Protein AF-A0A351BMB5-F1 (afdb_monomer)

Nearest PDB structures (foldseek):
  9c57-assembly1_K  TM=1.676E-01  e=1.795E+00  Homo sapiens

Sequence (148 aa):
EKVARAQSMIRSFIRNGLLSSVRDSLVHAAVPGLEISSRQGSIAASRVYHYAPANAPGKEIRLVTGNLRNVNLNSGSADDPIDVWVSSENINMQMARVFDASISALIRYLGARRDDVGDIVEDTIADELRAKMRGRPRIGRASCGERV

pLDDT: mean 71.99, std 19.27, range [38.16, 95.75]

Foldseek 3Di:
DVVVVVVVVVVVVVVVVVVDPDDDDPVCVVDPPPDPDPPPDPFDDKDWDWDDDPPDPPDIDIDIGTDPVCCCVPVPDVPDGDPDDDDDADPQQAFDDLPDPDPSNVCQLVPAD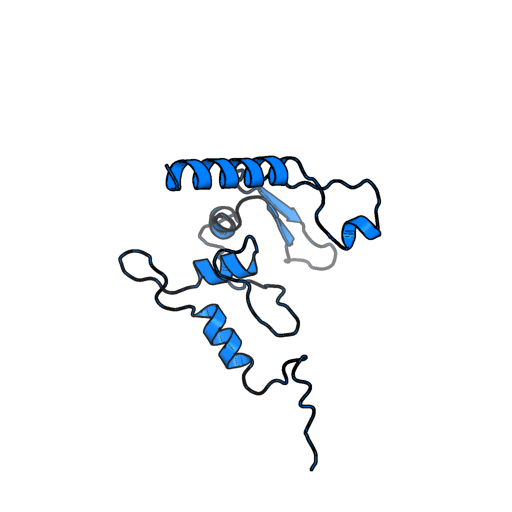ADPVRDGPGSVVRVVSVVVCPPPDRPPPPPPDPDD

Mean predicted aligned error: 15.31 Å

Radius of gyration: 21.91 Å; Cα contacts (8 Å, |Δi|>4): 109; chains: 1; bounding box: 55×46×64 Å

Secondary structure (DSSP, 8-state):
-HHHHHHHHHHHHHHHHHH------HHHHHSTT----------PPPEEEEE--TT-TT--EEEEES-GGGHHHHSS-TTS----------TT--PPPTTSSSHHHHHHHHSSEE-TT--EEE-HHHHHHHHHTTTSPPTT--------

Structure (mmCIF, N/CA/C/O backbone):
data_AF-A0A351BMB5-F1
#
_entry.id   AF-A0A351BMB5-F1
#
loop_
_atom_site.group_PDB
_atom_site.id
_atom_site.type_symbol
_atom_site.label_atom_id
_atom_site.label_alt_id
_atom_site.label_comp_id
_atom_site.label_asym_id
_atom_site.label_entity_id
_atom_site.label_seq_id
_atom_site.pdbx_PDB_ins_code
_atom_site.Cartn_x
_atom_site.Cartn_y
_atom_site.Cartn_z
_atom_site.occupancy
_atom_site.B_iso_or_equiv
_atom_site.auth_seq_id
_atom_site.auth_comp_id
_atom_site.auth_asym_id
_atom_site.auth_atom_id
_atom_site.pdbx_PDB_model_num
ATOM 1 N N . GLU A 1 1 ? 34.824 16.159 -22.377 1.00 55.16 1 GLU A N 1
ATOM 2 C CA . GLU A 1 1 ? 34.310 17.548 -22.276 1.00 55.16 1 GLU A CA 1
ATOM 3 C C . GLU A 1 1 ? 32.780 17.647 -22.161 1.00 55.16 1 GLU A C 1
ATOM 5 O O . GLU A 1 1 ? 32.288 18.130 -21.148 1.00 55.16 1 GLU A O 1
ATOM 10 N N . LYS A 1 2 ? 32.000 17.122 -23.122 1.00 44.69 2 LYS A N 1
ATOM 11 C CA . LYS A 1 2 ? 30.518 17.190 -23.106 1.00 44.69 2 LYS A CA 1
ATOM 12 C C . LYS A 1 2 ? 29.864 16.522 -21.882 1.00 44.69 2 LYS A C 1
ATOM 14 O O . LYS A 1 2 ? 28.929 17.074 -21.310 1.00 44.69 2 LYS A O 1
ATOM 19 N N . VAL A 1 3 ? 30.401 15.381 -21.444 1.00 52.56 3 VAL A N 1
ATOM 20 C CA . VAL A 1 3 ? 29.906 14.632 -20.271 1.00 52.56 3 VAL A CA 1
ATOM 21 C C . VAL A 1 3 ? 30.097 15.420 -18.969 1.00 52.56 3 VAL A 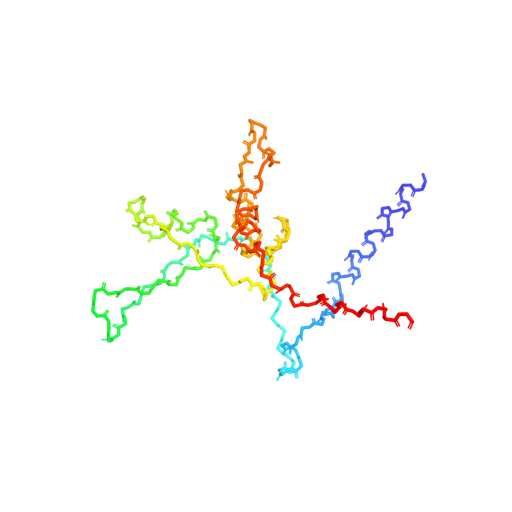C 1
ATOM 23 O O . VAL A 1 3 ? 29.169 15.526 -18.173 1.00 52.56 3 VAL A O 1
ATOM 26 N N . ALA A 1 4 ? 31.259 16.052 -18.786 1.00 57.62 4 ALA A N 1
ATOM 27 C CA . ALA A 1 4 ? 31.542 16.877 -17.610 1.00 57.62 4 ALA A CA 1
ATOM 28 C C . ALA A 1 4 ? 30.624 18.112 -17.545 1.00 57.62 4 ALA A C 1
ATOM 30 O O . ALA A 1 4 ? 30.138 18.486 -16.476 1.00 57.62 4 ALA A O 1
ATOM 31 N N . ARG A 1 5 ? 30.314 18.705 -18.706 1.00 49.44 5 ARG A N 1
ATOM 32 C CA . ARG A 1 5 ? 29.373 19.827 -18.815 1.00 49.44 5 ARG A CA 1
ATOM 33 C C . ARG A 1 5 ? 27.947 19.416 -18.440 1.00 49.44 5 ARG A C 1
ATOM 35 O O . ARG A 1 5 ? 27.296 20.124 -17.676 1.00 49.44 5 ARG A O 1
ATOM 42 N N . ALA A 1 6 ? 27.494 18.252 -18.909 1.00 41.41 6 ALA A N 1
ATOM 43 C CA . ALA A 1 6 ? 26.184 17.701 -18.562 1.00 41.41 6 ALA A CA 1
ATOM 44 C C . ALA A 1 6 ? 26.064 17.407 -17.058 1.00 41.41 6 ALA A C 1
ATOM 46 O O . ALA A 1 6 ? 25.088 17.807 -16.427 1.00 41.41 6 ALA A O 1
ATOM 47 N N . GLN A 1 7 ? 27.090 16.796 -16.458 1.00 46.28 7 GLN A N 1
ATOM 48 C CA . GLN A 1 7 ? 27.128 16.525 -15.017 1.00 46.28 7 GLN A CA 1
ATOM 49 C C . GLN A 1 7 ? 27.088 17.810 -14.178 1.00 46.28 7 GLN A C 1
ATOM 51 O O . GLN A 1 7 ? 26.406 17.853 -13.154 1.00 46.28 7 GLN A O 1
ATOM 56 N N . SER A 1 8 ? 27.775 18.868 -14.619 1.00 57.03 8 SER A N 1
ATOM 57 C CA . SER A 1 8 ? 27.753 20.174 -13.951 1.00 57.03 8 SER A CA 1
ATOM 58 C C . SER A 1 8 ? 26.367 20.829 -14.002 1.00 57.03 8 SER A C 1
ATOM 60 O O . SER A 1 8 ? 25.854 21.272 -12.973 1.00 57.03 8 SER A O 1
ATOM 62 N N . MET A 1 9 ? 25.705 20.809 -15.166 1.00 48.69 9 MET A N 1
ATOM 63 C CA . MET A 1 9 ? 24.339 21.331 -15.300 1.00 48.69 9 MET A CA 1
ATOM 64 C C . MET A 1 9 ? 23.351 20.561 -14.424 1.00 48.69 9 MET A C 1
ATOM 66 O O . MET A 1 9 ? 22.583 21.176 -13.692 1.00 48.69 9 MET A O 1
ATOM 70 N N . ILE A 1 10 ? 23.405 19.226 -14.438 1.00 53.25 10 ILE A N 1
ATOM 71 C CA . ILE A 1 10 ? 22.513 18.383 -13.629 1.00 53.25 10 ILE A CA 1
ATOM 72 C C . ILE A 1 10 ? 22.708 18.670 -12.135 1.00 53.25 10 ILE A C 1
ATOM 74 O O . ILE A 1 10 ? 21.728 18.852 -11.416 1.00 53.25 10 ILE A O 1
ATOM 78 N N . ARG A 1 11 ? 23.956 18.797 -11.659 1.00 58.34 11 ARG A N 1
ATOM 79 C CA . ARG A 1 11 ? 24.234 19.178 -10.261 1.00 58.34 11 ARG A CA 1
ATOM 80 C C . ARG A 1 11 ? 23.681 20.555 -9.906 1.00 58.34 11 ARG A C 1
ATOM 82 O O . ARG A 1 11 ? 23.174 20.721 -8.801 1.00 58.34 11 ARG A O 1
ATOM 89 N N . SER A 1 12 ? 23.774 21.520 -10.820 1.00 53.88 12 SER A N 1
ATOM 90 C CA . SER A 1 12 ? 23.212 22.862 -10.637 1.00 53.88 12 SER A CA 1
ATOM 91 C C . SER A 1 12 ? 21.688 22.816 -10.519 1.00 53.88 12 SER A C 1
ATOM 93 O O . SER A 1 12 ? 21.132 23.360 -9.570 1.00 53.88 12 SER A O 1
ATOM 95 N N . PHE A 1 13 ? 21.009 22.077 -11.400 1.00 51.22 13 PHE A N 1
ATOM 96 C CA . PHE A 1 13 ? 19.554 21.918 -11.343 1.00 51.22 13 PHE A CA 1
ATOM 97 C C . PHE A 1 13 ? 19.086 21.193 -10.081 1.00 51.22 13 PHE A C 1
ATOM 99 O O . PHE A 1 13 ? 18.121 21.630 -9.463 1.00 51.22 13 PHE A O 1
ATOM 106 N N . ILE A 1 14 ? 19.793 20.143 -9.650 1.00 57.78 14 ILE A N 1
ATOM 107 C CA . ILE A 1 14 ? 19.492 19.445 -8.392 1.00 57.78 14 ILE A CA 1
ATOM 108 C C . ILE A 1 14 ? 19.692 20.390 -7.205 1.00 57.78 14 ILE A C 1
ATOM 110 O O . ILE A 1 14 ? 18.819 20.488 -6.352 1.00 57.78 14 ILE A O 1
ATOM 114 N N . ARG A 1 15 ? 20.807 21.130 -7.160 1.00 67.62 15 ARG A N 1
ATOM 115 C CA . ARG A 1 15 ? 21.079 22.094 -6.087 1.00 67.62 15 ARG A CA 1
ATOM 116 C C . ARG A 1 15 ? 20.016 23.194 -6.040 1.00 67.62 15 ARG A C 1
ATOM 118 O O . ARG A 1 15 ? 19.500 23.476 -4.970 1.00 67.62 15 ARG A O 1
ATOM 125 N N . ASN A 1 16 ? 19.655 23.772 -7.181 1.00 61.25 16 ASN A N 1
ATOM 126 C CA . ASN A 1 16 ? 18.657 24.840 -7.257 1.00 61.25 16 ASN A CA 1
ATOM 127 C C . ASN A 1 16 ? 17.247 24.324 -6.939 1.00 61.25 16 ASN A C 1
ATOM 129 O O . ASN A 1 16 ? 16.482 25.015 -6.278 1.00 61.25 16 ASN A O 1
ATOM 133 N N . GLY A 1 17 ? 16.923 23.093 -7.341 1.00 54.56 17 GLY A N 1
ATOM 134 C CA . GLY A 1 17 ? 15.674 22.424 -6.977 1.00 54.56 17 GLY A CA 1
ATOM 135 C C . GLY A 1 17 ? 15.591 22.056 -5.493 1.00 54.56 17 GLY A C 1
ATOM 136 O O . GLY A 1 17 ? 14.506 22.080 -4.930 1.00 54.56 17 GLY A O 1
ATOM 137 N N . LEU A 1 18 ? 16.724 21.766 -4.842 1.00 59.06 18 LEU A N 1
ATOM 138 C CA . LEU A 1 18 ? 16.810 21.568 -3.388 1.00 59.06 18 LEU A CA 1
ATOM 139 C C . LEU A 1 18 ? 16.721 22.885 -2.599 1.00 59.06 18 LEU A C 1
ATOM 141 O O . LEU A 1 18 ? 16.345 22.862 -1.432 1.00 59.06 18 LEU A O 1
ATOM 145 N N . LEU A 1 19 ? 17.082 24.012 -3.220 1.00 60.72 19 LEU A N 1
ATOM 146 C CA . LEU A 1 19 ? 17.018 25.355 -2.628 1.00 60.72 19 LEU A CA 1
ATOM 147 C C . LEU A 1 19 ? 15.681 26.072 -2.892 1.00 60.72 19 LEU A C 1
ATOM 149 O O . LEU A 1 19 ? 15.381 27.060 -2.231 1.00 60.72 19 LEU A O 1
ATOM 153 N N . SER A 1 20 ? 14.885 25.587 -3.847 1.00 54.66 20 SER A N 1
ATOM 154 C CA . SER A 1 20 ? 13.570 26.120 -4.208 1.00 54.66 20 SER A CA 1
ATOM 155 C C . SER A 1 20 ? 12.467 25.364 -3.461 1.00 54.66 20 SER A C 1
ATOM 157 O O . SER A 1 20 ? 12.256 24.174 -3.693 1.00 54.66 20 SER A O 1
ATOM 159 N N . SER A 1 21 ? 11.746 26.047 -2.568 1.00 54.56 21 SER A N 1
ATOM 160 C CA . SER A 1 21 ? 10.646 25.485 -1.768 1.00 54.56 21 SER A CA 1
ATOM 161 C C . SER A 1 21 ? 9.289 25.463 -2.484 1.00 54.56 21 SER A C 1
ATOM 163 O O . SER A 1 21 ? 8.290 25.052 -1.894 1.00 54.56 21 SER A O 1
ATOM 165 N N . VAL A 1 22 ? 9.210 25.881 -3.750 1.00 49.09 22 VAL A N 1
ATOM 166 C CA . VAL A 1 22 ? 7.919 26.025 -4.435 1.00 49.09 22 VAL A CA 1
ATOM 167 C C . VAL A 1 22 ? 7.465 24.683 -5.014 1.00 49.09 22 VAL A C 1
ATOM 169 O O . VAL A 1 22 ? 7.998 24.198 -6.013 1.00 49.09 22 VAL A O 1
ATOM 172 N N . ARG A 1 23 ? 6.450 24.086 -4.381 1.00 51.06 23 ARG A N 1
ATOM 173 C CA . ARG A 1 23 ? 5.624 23.005 -4.934 1.00 51.06 23 ARG A CA 1
ATOM 174 C C . ARG A 1 23 ? 4.154 23.399 -4.828 1.00 51.06 23 ARG A C 1
ATOM 176 O O . ARG A 1 23 ? 3.691 23.756 -3.748 1.00 51.06 23 ARG A O 1
ATOM 183 N N . ASP A 1 24 ? 3.424 23.270 -5.931 1.00 38.16 24 ASP A N 1
ATOM 184 C CA . ASP A 1 24 ? 1.976 23.468 -5.955 1.00 38.16 24 ASP A CA 1
ATOM 185 C C . ASP A 1 24 ? 1.274 22.314 -5.228 1.00 38.16 24 ASP A C 1
ATOM 187 O O . ASP A 1 24 ? 1.135 21.204 -5.744 1.00 38.16 24 ASP A O 1
ATOM 191 N N . SER A 1 25 ? 0.836 22.587 -4.000 1.00 43.59 25 SER A N 1
ATOM 192 C CA . SER A 1 25 ? -0.086 21.748 -3.239 1.00 43.59 25 SER A CA 1
ATOM 193 C C . SER A 1 25 ? -1.312 22.579 -2.881 1.00 43.59 25 SER A C 1
ATOM 195 O O . SER A 1 25 ? -1.184 23.661 -2.311 1.00 43.59 25 SER A O 1
ATOM 197 N N . LEU A 1 26 ? -2.509 22.048 -3.154 1.00 42.44 26 LEU A N 1
ATOM 198 C CA . LEU A 1 26 ? -3.794 22.665 -2.783 1.00 42.44 26 LEU A CA 1
ATOM 199 C C . LEU A 1 26 ? -3.913 22.937 -1.270 1.00 42.44 26 LEU A C 1
ATOM 201 O O . LEU A 1 26 ? -4.693 23.788 -0.856 1.00 42.44 26 LEU A O 1
ATOM 205 N N . VAL A 1 27 ? -3.110 22.259 -0.442 1.00 39.81 27 VAL A N 1
ATOM 206 C CA . VAL A 1 27 ? -3.038 22.472 1.012 1.00 39.81 27 VAL A CA 1
ATOM 207 C C . VAL A 1 27 ? -2.412 23.831 1.362 1.00 39.81 27 VAL A C 1
ATOM 209 O O . VAL A 1 27 ? -2.856 24.476 2.310 1.00 39.81 27 VAL A O 1
ATOM 212 N N . HIS A 1 28 ? -1.448 24.322 0.574 1.00 45.72 28 HIS A N 1
ATOM 213 C CA . HIS A 1 28 ? -0.826 25.635 0.806 1.00 45.72 28 HIS A CA 1
ATOM 214 C C . HIS A 1 28 ? -1.762 26.807 0.482 1.00 45.72 28 HIS A C 1
ATOM 216 O O . HIS A 1 28 ? -1.581 27.892 1.027 1.00 45.72 28 HIS A O 1
ATOM 222 N N . ALA A 1 29 ? -2.790 26.590 -0.349 1.00 46.38 29 ALA A N 1
ATOM 223 C CA . ALA A 1 29 ? -3.816 27.596 -0.617 1.00 46.38 29 ALA A CA 1
ATOM 224 C C . ALA A 1 29 ? -4.758 27.813 0.582 1.00 46.38 29 ALA A C 1
ATOM 226 O O . ALA A 1 29 ? -5.285 28.908 0.756 1.00 46.38 29 ALA A O 1
ATOM 227 N N . ALA A 1 30 ? -4.966 26.784 1.413 1.00 45.09 30 ALA A N 1
ATOM 228 C CA . ALA A 1 30 ? -5.893 26.833 2.543 1.00 45.09 30 ALA A CA 1
ATOM 229 C C . ALA A 1 30 ? -5.238 27.288 3.861 1.00 45.09 30 ALA A C 1
ATOM 231 O O . ALA A 1 30 ? -5.930 27.830 4.720 1.00 45.09 30 ALA A O 1
ATOM 232 N N . VAL A 1 31 ? -3.924 27.081 4.036 1.00 46.94 31 VAL A N 1
ATOM 233 C CA . VAL A 1 31 ? -3.191 27.483 5.252 1.00 46.94 31 VAL A CA 1
ATOM 234 C C . VAL A 1 31 ? -1.842 28.116 4.879 1.00 46.94 31 VAL A C 1
ATOM 236 O O . VAL A 1 31 ? -0.827 27.415 4.783 1.00 46.94 31 VAL A O 1
ATOM 239 N N . PRO A 1 32 ? -1.803 29.444 4.668 1.00 45.91 32 PRO A N 1
ATOM 240 C CA . PRO A 1 32 ? -0.565 30.166 4.399 1.00 45.91 32 PRO A CA 1
ATOM 241 C C . PRO A 1 32 ? 0.426 30.008 5.564 1.00 45.91 32 PRO A C 1
ATOM 243 O O . PRO A 1 32 ? 0.067 30.217 6.720 1.00 45.91 32 PRO A O 1
ATOM 246 N N . GLY A 1 33 ? 1.676 29.642 5.267 1.00 45.62 33 GLY A N 1
ATOM 247 C CA . GLY A 1 33 ? 2.754 29.521 6.262 1.00 45.62 33 GLY A CA 1
ATOM 248 C C . GLY A 1 33 ? 2.924 28.141 6.908 1.00 45.62 33 GLY A C 1
ATOM 249 O O . GLY A 1 33 ? 3.867 27.943 7.672 1.00 45.62 33 GLY A O 1
ATOM 250 N N . LEU A 1 34 ? 2.069 27.162 6.590 1.00 48.75 34 LEU A N 1
ATOM 251 C CA . LEU A 1 34 ? 2.254 25.780 7.035 1.00 48.75 34 LEU A CA 1
ATOM 252 C C . LEU A 1 34 ? 3.247 25.049 6.112 1.00 48.75 34 LEU A C 1
ATOM 254 O O . LEU A 1 34 ? 2.864 24.436 5.114 1.00 48.75 34 LEU A O 1
ATOM 258 N N . GLU A 1 35 ? 4.537 25.114 6.442 1.00 44.97 35 GLU A N 1
ATOM 259 C CA . GLU A 1 35 ? 5.585 24.339 5.769 1.00 44.97 35 GLU A CA 1
ATOM 260 C C . GLU A 1 35 ? 5.710 22.933 6.380 1.00 44.97 35 GLU A C 1
ATOM 262 O O . GLU A 1 35 ? 6.504 22.691 7.289 1.00 44.97 35 GLU A O 1
ATOM 267 N N . ILE A 1 36 ? 4.943 21.964 5.871 1.00 49.41 36 ILE A N 1
ATOM 268 C CA . ILE A 1 36 ? 5.170 20.545 6.190 1.00 49.41 36 ILE A CA 1
ATOM 269 C C . ILE A 1 36 ? 6.148 19.984 5.157 1.00 49.41 36 ILE A C 1
ATOM 271 O O . ILE A 1 36 ? 5.758 19.379 4.160 1.00 49.41 36 ILE A O 1
ATOM 275 N N . SER A 1 37 ? 7.446 20.182 5.386 1.00 49.53 37 SER A N 1
ATOM 276 C CA . SER A 1 37 ? 8.461 19.399 4.684 1.00 49.53 37 SER A CA 1
ATOM 277 C C . SER A 1 37 ? 8.667 18.086 5.439 1.00 49.53 37 SER A C 1
ATOM 279 O O . SER A 1 37 ? 9.241 18.046 6.527 1.00 49.53 37 SER A O 1
ATOM 281 N N . SER A 1 38 ? 8.197 16.968 4.883 1.00 48.31 38 SER A N 1
ATOM 282 C CA . SER A 1 38 ? 8.647 15.670 5.379 1.00 48.31 38 SER A CA 1
ATOM 283 C C . SER A 1 38 ? 10.096 15.492 4.929 1.00 48.31 38 SER A C 1
ATOM 285 O O . SER A 1 38 ? 10.356 15.021 3.819 1.00 48.31 38 SER A O 1
ATOM 287 N N . ARG A 1 39 ? 11.067 15.873 5.767 1.00 46.94 39 ARG A N 1
ATOM 288 C CA . ARG A 1 39 ? 12.410 15.293 5.655 1.00 46.94 39 ARG A CA 1
ATOM 289 C C . ARG A 1 39 ? 12.220 13.778 5.711 1.00 46.94 39 ARG A C 1
ATOM 291 O O . ARG A 1 39 ? 11.812 13.258 6.746 1.00 46.94 39 ARG A O 1
ATOM 298 N N . GLN A 1 40 ? 12.497 13.068 4.619 1.00 50.00 40 GLN A N 1
ATOM 299 C CA . GLN A 1 40 ? 12.702 11.622 4.673 1.00 50.00 40 GLN A CA 1
ATOM 300 C C . GLN A 1 40 ? 14.008 11.374 5.441 1.00 50.00 40 GLN A C 1
ATOM 302 O O . GLN A 1 40 ? 15.074 11.208 4.859 1.00 50.00 40 GLN A O 1
ATOM 307 N N . GLY A 1 41 ? 13.934 11.454 6.773 1.00 49.16 41 GLY A N 1
ATOM 308 C CA . GLY A 1 41 ? 14.962 10.923 7.661 1.00 49.16 41 GLY A CA 1
ATOM 309 C C . GLY A 1 41 ? 15.045 9.402 7.525 1.00 49.16 41 GLY A C 1
ATOM 310 O O . GLY A 1 41 ? 14.198 8.782 6.873 1.00 49.16 41 GLY A O 1
ATOM 311 N N . SER A 1 42 ? 16.057 8.785 8.141 1.00 52.81 42 SER A N 1
ATOM 312 C CA . SER A 1 42 ? 16.089 7.325 8.253 1.00 52.81 42 SER A CA 1
ATOM 313 C C . SER A 1 42 ? 14.774 6.851 8.872 1.00 52.81 42 SER A C 1
ATOM 315 O O . SER A 1 42 ? 14.282 7.427 9.846 1.00 52.81 42 SER A O 1
ATOM 317 N N . ILE A 1 43 ? 14.150 5.849 8.256 1.00 57.53 43 ILE A N 1
ATOM 318 C CA . ILE A 1 43 ? 12.858 5.374 8.734 1.00 57.53 43 ILE A CA 1
ATOM 319 C C . ILE A 1 43 ? 13.102 4.696 10.085 1.00 57.53 43 ILE A C 1
ATOM 321 O O . ILE A 1 43 ? 13.745 3.649 10.143 1.00 57.53 43 ILE A O 1
ATOM 325 N N . ALA A 1 44 ? 12.635 5.326 11.164 1.00 58.59 44 ALA A N 1
ATOM 326 C CA . ALA A 1 44 ? 12.731 4.786 12.513 1.00 58.59 44 ALA A CA 1
ATOM 327 C C . ALA A 1 44 ? 12.029 3.418 12.616 1.00 58.59 44 ALA A C 1
ATOM 329 O O . ALA A 1 44 ? 11.145 3.097 11.813 1.00 58.59 44 ALA A O 1
ATOM 330 N N . ALA A 1 45 ? 12.414 2.625 13.623 1.00 65.69 45 ALA A N 1
ATOM 331 C CA . ALA A 1 45 ? 11.699 1.405 13.992 1.00 65.69 45 ALA A CA 1
ATOM 332 C C . ALA A 1 45 ? 10.197 1.697 14.145 1.00 65.69 45 ALA A C 1
ATOM 334 O O . ALA A 1 45 ? 9.821 2.758 14.657 1.00 65.69 45 ALA A O 1
ATOM 335 N N . SER A 1 46 ? 9.345 0.785 13.667 1.00 75.38 46 SER A N 1
ATOM 336 C CA . SER A 1 46 ? 7.903 1.019 13.703 1.00 75.38 46 SER A CA 1
ATOM 337 C C . SER A 1 46 ? 7.414 1.108 15.146 1.00 75.38 46 SER A C 1
ATOM 339 O O . SER A 1 46 ? 7.860 0.344 16.000 1.00 75.38 46 SER A O 1
ATOM 341 N N . ARG A 1 47 ? 6.488 2.028 15.422 1.00 78.12 47 ARG A N 1
ATOM 342 C CA . ARG A 1 47 ? 5.830 2.143 16.731 1.00 78.12 47 ARG A CA 1
ATOM 343 C C . ARG A 1 47 ? 4.351 1.860 16.565 1.00 78.12 47 ARG A C 1
ATOM 345 O O . ARG A 1 47 ? 3.740 2.366 15.625 1.00 78.12 47 ARG A O 1
ATOM 352 N N . VAL A 1 48 ? 3.789 1.091 17.489 1.00 82.56 48 VAL A N 1
ATOM 353 C CA . VAL A 1 48 ? 2.370 0.736 17.491 1.00 82.56 48 VAL A CA 1
ATOM 354 C C . VAL A 1 48 ? 1.696 1.402 18.682 1.00 82.56 48 VAL A C 1
ATOM 356 O O . VAL A 1 48 ? 2.176 1.312 19.811 1.00 82.56 48 VAL A O 1
ATOM 359 N N . TYR A 1 49 ? 0.593 2.091 18.416 1.00 85.56 49 TYR A N 1
ATOM 360 C CA . TYR A 1 49 ? -0.292 2.656 19.428 1.00 85.56 49 TYR A CA 1
ATOM 361 C C . TYR A 1 49 ? -1.631 1.932 19.359 1.00 85.56 49 TYR A C 1
ATOM 363 O O . TYR A 1 49 ? -2.181 1.767 18.271 1.00 85.56 49 TYR A O 1
ATOM 371 N N . HIS A 1 50 ? -2.144 1.522 20.514 1.00 88.94 50 HIS A N 1
ATOM 372 C CA . HIS A 1 50 ? -3.351 0.713 20.638 1.00 88.94 50 HIS A CA 1
ATOM 373 C C . HIS A 1 50 ? -4.495 1.551 21.203 1.00 88.94 50 HIS A C 1
ATOM 375 O O . HIS A 1 50 ? -4.314 2.279 22.181 1.00 88.94 50 HIS A O 1
ATOM 381 N N . TYR A 1 51 ? -5.673 1.429 20.598 1.00 91.62 51 TYR A N 1
ATOM 382 C CA . TYR A 1 51 ? -6.877 2.138 21.011 1.00 91.62 51 TYR A CA 1
ATOM 383 C C . TYR A 1 51 ? -8.075 1.188 21.012 1.00 91.62 51 TYR A C 1
ATOM 385 O O . TYR A 1 51 ? -8.355 0.528 20.012 1.00 91.62 51 TYR A O 1
ATOM 393 N N . ALA A 1 52 ? -8.817 1.165 22.118 1.00 94.12 52 ALA A N 1
ATOM 394 C CA . ALA A 1 52 ? -10.085 0.453 22.231 1.00 94.12 52 ALA A CA 1
ATOM 395 C C . ALA A 1 52 ? -11.247 1.437 21.985 1.00 94.12 52 ALA A C 1
ATOM 397 O O . ALA A 1 52 ? -11.408 2.387 22.757 1.00 94.12 52 ALA A O 1
ATOM 398 N N . PRO A 1 53 ? -12.056 1.269 20.924 1.00 93.56 53 PRO A N 1
ATOM 399 C CA . PRO A 1 53 ? -13.189 2.151 20.672 1.00 93.56 53 PRO A CA 1
ATOM 400 C C . PRO A 1 53 ? -14.293 1.943 21.717 1.00 93.56 53 PRO A C 1
ATOM 402 O O . PRO A 1 53 ? -14.718 0.815 21.959 1.00 93.56 53 PRO A O 1
ATOM 405 N N . ALA A 1 54 ? -14.819 3.033 22.283 1.00 91.50 54 ALA A N 1
ATOM 406 C CA . ALA A 1 54 ? -15.811 2.980 23.365 1.00 91.50 54 ALA A CA 1
ATOM 407 C C . ALA A 1 54 ? -17.091 2.195 23.007 1.00 91.50 54 ALA A C 1
ATOM 409 O O . ALA A 1 54 ? -17.641 1.492 23.846 1.00 91.50 54 ALA A O 1
ATOM 410 N N . ASN A 1 55 ? -17.535 2.278 21.749 1.00 93.56 55 ASN A N 1
ATOM 411 C CA . ASN A 1 55 ? -18.785 1.669 21.277 1.00 93.56 55 ASN A CA 1
ATOM 412 C C . ASN A 1 55 ? -18.564 0.401 20.429 1.00 93.56 55 ASN A C 1
ATOM 414 O O . ASN A 1 55 ? -19.444 0.021 19.660 1.00 93.56 55 ASN A O 1
ATOM 418 N N . ALA A 1 56 ? -17.391 -0.236 20.515 1.00 93.31 56 ALA A N 1
ATOM 419 C CA . ALA A 1 56 ? -17.089 -1.460 19.769 1.00 93.31 56 ALA A CA 1
ATOM 420 C C . ALA A 1 56 ? -16.258 -2.441 20.623 1.00 93.31 56 ALA A C 1
ATOM 422 O O . ALA A 1 56 ? -15.057 -2.601 20.390 1.00 93.31 56 ALA A O 1
ATOM 423 N N . PRO A 1 57 ? -16.874 -3.098 21.625 1.00 90.81 57 PRO A N 1
ATOM 424 C CA . PRO A 1 57 ? -16.173 -4.053 22.477 1.00 90.81 57 PRO A CA 1
ATOM 425 C C . PRO A 1 57 ? -15.604 -5.212 21.648 1.00 90.81 57 PRO A C 1
ATOM 427 O O . PRO A 1 57 ? -16.241 -5.709 20.718 1.00 90.81 57 PRO A O 1
ATOM 430 N N . GLY A 1 58 ? -14.379 -5.627 21.972 1.00 90.50 58 GLY A N 1
ATOM 431 C CA . GLY A 1 58 ? -13.656 -6.662 21.227 1.00 90.50 58 GLY A CA 1
ATOM 432 C C . GLY A 1 58 ? -13.070 -6.196 19.887 1.00 90.50 58 GLY A C 1
ATOM 433 O O . GLY A 1 58 ? -12.557 -7.023 19.137 1.00 90.50 58 GLY A O 1
ATOM 434 N N . LYS A 1 59 ? -13.140 -4.897 19.564 1.00 91.50 59 LYS A N 1
ATOM 435 C CA . LYS A 1 59 ? -12.423 -4.290 18.435 1.00 91.50 59 LYS A CA 1
ATOM 436 C C . LYS A 1 59 ? -11.273 -3.426 18.934 1.00 91.50 59 LYS A C 1
ATOM 438 O O . LYS A 1 59 ? -11.333 -2.846 20.015 1.00 91.50 59 LYS A O 1
ATOM 443 N N . GLU A 1 60 ? -10.245 -3.316 18.107 1.00 89.94 60 GLU A N 1
ATOM 444 C CA . GLU A 1 60 ? -9.058 -2.514 18.375 1.00 89.94 60 GLU A CA 1
ATOM 445 C C . GLU A 1 60 ? -8.709 -1.692 17.134 1.00 89.94 60 GLU A C 1
ATOM 447 O O . GLU A 1 60 ? -8.855 -2.154 16.002 1.00 89.94 60 GLU A O 1
ATOM 452 N N . ILE A 1 61 ? -8.246 -0.465 17.353 1.00 90.00 61 ILE A N 1
ATOM 453 C CA . ILE A 1 61 ? -7.636 0.374 16.328 1.00 90.00 61 ILE A CA 1
ATOM 454 C C . ILE A 1 61 ? -6.156 0.501 16.674 1.00 90.00 61 ILE A C 1
ATOM 456 O O . ILE A 1 61 ? -5.806 0.965 17.760 1.00 90.00 61 ILE A O 1
ATOM 460 N N . ARG A 1 62 ? -5.287 0.114 15.736 1.00 87.19 62 ARG A N 1
ATOM 461 C CA . ARG A 1 62 ? -3.837 0.282 15.860 1.00 87.19 62 ARG A CA 1
ATOM 462 C C . ARG A 1 62 ? -3.367 1.411 14.949 1.00 87.19 62 ARG A C 1
ATOM 464 O O . ARG A 1 62 ? -3.588 1.366 13.741 1.00 87.19 62 ARG A O 1
ATOM 471 N N . LEU A 1 63 ? -2.688 2.408 15.511 1.00 86.50 63 LEU A N 1
ATOM 472 C CA . LEU A 1 63 ? -1.918 3.375 14.729 1.00 86.50 63 LEU A CA 1
ATOM 473 C C . LEU A 1 63 ? -0.477 2.879 14.653 1.00 86.50 63 LEU A C 1
ATOM 475 O O . LEU A 1 63 ? 0.223 2.845 15.664 1.00 86.50 63 LEU A O 1
ATOM 479 N N . VAL A 1 64 ? -0.036 2.511 13.454 1.00 83.75 64 VAL A N 1
ATOM 480 C CA . VAL A 1 64 ? 1.335 2.058 13.210 1.00 83.75 64 VAL A CA 1
ATOM 481 C C . VAL A 1 64 ? 2.103 3.159 12.492 1.00 83.75 64 VAL A C 1
ATOM 483 O O . VAL A 1 64 ? 1.721 3.590 11.406 1.00 83.75 64 VAL A O 1
ATOM 486 N N . THR A 1 65 ? 3.188 3.630 13.099 1.00 83.50 65 THR A N 1
ATOM 487 C CA . THR A 1 65 ? 4.091 4.621 12.500 1.00 83.50 65 THR A CA 1
ATOM 488 C C . THR A 1 65 ? 5.396 3.957 12.066 1.00 83.50 65 THR A C 1
ATOM 490 O O . THR A 1 65 ? 5.738 2.884 12.559 1.00 83.50 65 THR A O 1
ATOM 493 N N . GLY A 1 66 ? 6.138 4.583 11.147 1.00 80.06 66 GLY A N 1
ATOM 494 C CA . GLY A 1 66 ? 7.436 4.089 10.672 1.00 80.06 66 GLY A CA 1
ATOM 495 C C . GLY A 1 66 ? 7.379 3.448 9.284 1.00 80.06 66 GLY A C 1
ATOM 496 O O . GLY A 1 66 ? 6.676 3.930 8.395 1.00 80.06 66 GLY A O 1
ATOM 497 N N . ASN A 1 67 ? 8.172 2.393 9.068 1.00 79.00 67 ASN A N 1
ATOM 498 C CA . ASN A 1 67 ? 8.306 1.763 7.753 1.00 79.00 67 ASN A CA 1
ATOM 499 C C . ASN A 1 67 ? 7.137 0.821 7.470 1.00 79.00 67 ASN A C 1
ATOM 501 O O . ASN A 1 67 ? 6.983 -0.188 8.159 1.00 79.00 67 ASN A O 1
ATOM 505 N N . LEU A 1 68 ? 6.378 1.096 6.405 1.00 79.31 68 LEU A N 1
ATOM 506 C CA . LEU A 1 68 ? 5.253 0.255 5.997 1.00 79.31 68 LEU A CA 1
ATOM 507 C C . LEU A 1 68 ? 5.679 -1.193 5.690 1.00 79.31 68 LEU A C 1
ATOM 509 O O . LEU A 1 68 ? 4.929 -2.123 5.966 1.00 79.31 68 LEU A O 1
ATOM 513 N N . ARG A 1 69 ? 6.916 -1.394 5.204 1.00 77.38 69 ARG A N 1
ATOM 514 C CA . ARG A 1 69 ? 7.493 -2.729 4.946 1.00 77.38 69 ARG A CA 1
ATOM 515 C C . ARG A 1 69 ? 7.592 -3.595 6.200 1.00 77.38 69 ARG A C 1
ATOM 517 O O . ARG A 1 69 ? 7.642 -4.812 6.094 1.00 77.38 69 ARG A O 1
ATOM 524 N N . ASN A 1 70 ? 7.617 -2.965 7.371 1.00 75.94 70 ASN A N 1
ATOM 525 C CA . ASN A 1 70 ? 7.825 -3.641 8.641 1.00 75.94 70 ASN A CA 1
ATOM 526 C C . ASN A 1 70 ? 6.527 -3.785 9.441 1.00 75.94 70 ASN A C 1
ATOM 528 O O . ASN A 1 70 ? 6.580 -4.233 10.582 1.00 75.94 70 ASN A O 1
ATOM 532 N N . VAL A 1 71 ? 5.369 -3.386 8.900 1.00 75.88 71 VAL A N 1
ATOM 533 C CA . VAL A 1 71 ? 4.115 -3.411 9.670 1.00 75.88 71 VAL A CA 1
ATOM 534 C C . VAL A 1 71 ? 3.756 -4.827 10.108 1.00 75.88 71 VAL A C 1
ATOM 536 O O . VAL A 1 71 ? 3.509 -5.011 11.290 1.00 75.88 71 VAL A O 1
ATOM 539 N N . ASN A 1 72 ? 3.858 -5.828 9.229 1.00 67.00 72 ASN A N 1
ATOM 540 C CA . ASN A 1 72 ? 3.619 -7.230 9.607 1.00 67.00 72 ASN A CA 1
ATOM 541 C C . ASN A 1 72 ? 4.693 -7.814 10.545 1.00 67.00 72 ASN A C 1
ATOM 543 O O . ASN A 1 72 ? 4.462 -8.842 11.164 1.00 67.00 72 ASN A O 1
ATOM 547 N N . LEU A 1 73 ? 5.872 -7.189 10.649 1.00 60.12 73 LEU A N 1
ATOM 548 C CA . LEU A 1 73 ? 6.944 -7.643 11.547 1.00 60.12 73 LEU A CA 1
ATOM 549 C C . LEU A 1 73 ? 6.799 -7.062 12.960 1.00 60.12 73 LEU A C 1
ATOM 551 O O . LEU A 1 73 ? 7.275 -7.650 13.924 1.00 60.12 73 LEU A O 1
ATOM 555 N N . ASN A 1 74 ? 6.159 -5.896 13.071 1.00 54.25 74 ASN A N 1
ATOM 556 C CA . ASN A 1 74 ? 6.132 -5.085 14.286 1.00 54.25 74 ASN A CA 1
ATOM 557 C C . ASN A 1 74 ? 4.717 -4.921 14.876 1.00 54.25 74 ASN A C 1
ATOM 559 O O . ASN A 1 74 ? 4.579 -4.267 15.906 1.00 54.25 74 ASN A O 1
ATOM 563 N N . SER A 1 75 ? 3.669 -5.473 14.248 1.00 54.69 75 SER A N 1
ATOM 564 C CA . SER A 1 75 ? 2.258 -5.345 14.664 1.00 54.69 75 SER A CA 1
ATOM 565 C C . SER A 1 75 ? 1.859 -6.172 15.892 1.00 54.69 75 SER A C 1
ATOM 567 O O . SER A 1 75 ? 0.716 -6.046 16.334 1.00 54.69 75 SER A O 1
ATOM 569 N N . GLY A 1 76 ? 2.770 -6.961 16.472 1.00 51.03 76 GLY A N 1
ATOM 570 C CA . GLY A 1 76 ? 2.569 -7.609 17.773 1.00 51.03 76 GLY A CA 1
ATOM 571 C C . GLY A 1 76 ? 2.492 -9.137 17.777 1.00 51.03 76 GLY A C 1
ATOM 572 O O . GLY A 1 76 ? 2.520 -9.705 18.861 1.00 51.03 76 GLY A O 1
ATOM 573 N N . SER A 1 77 ? 2.478 -9.820 16.631 1.00 46.41 77 SER A N 1
ATOM 574 C CA . SER A 1 77 ? 2.935 -11.213 16.537 1.00 46.41 77 SER A CA 1
ATOM 575 C C . SER A 1 77 ? 3.200 -11.580 15.078 1.00 46.41 77 SER A C 1
ATOM 577 O O . SER A 1 77 ? 2.473 -11.137 14.192 1.00 46.41 77 SER A O 1
ATOM 579 N N . ALA A 1 78 ? 4.178 -12.454 14.833 1.00 54.66 78 ALA A N 1
ATOM 580 C CA . ALA A 1 78 ? 4.243 -13.218 13.585 1.00 54.66 78 ALA A CA 1
ATOM 581 C C . ALA A 1 78 ? 2.938 -14.014 13.320 1.00 54.66 78 ALA A C 1
ATOM 583 O O . ALA A 1 78 ? 2.698 -14.435 12.192 1.00 54.66 78 ALA A O 1
ATOM 584 N N . ASP A 1 79 ? 2.093 -14.159 14.348 1.00 53.69 79 ASP A N 1
ATOM 585 C CA . ASP A 1 79 ? 0.811 -14.865 14.349 1.00 53.69 79 ASP A CA 1
ATOM 586 C C . ASP A 1 79 ? -0.418 -13.976 14.047 1.00 53.69 79 ASP A C 1
ATOM 588 O O . ASP A 1 79 ? -1.528 -14.499 14.003 1.00 53.69 79 ASP A O 1
ATOM 592 N N . ASP A 1 80 ? -0.260 -12.657 13.848 1.00 67.75 80 ASP A N 1
ATOM 593 C CA . ASP A 1 80 ? -1.368 -11.729 13.519 1.00 67.75 80 ASP A CA 1
ATOM 594 C C . ASP A 1 80 ? -1.089 -10.992 12.189 1.00 67.75 80 ASP A C 1
ATOM 596 O O . ASP A 1 80 ? -0.748 -9.798 12.179 1.00 67.75 80 ASP A O 1
ATOM 600 N N . PRO A 1 81 ? -1.118 -11.716 11.051 1.00 73.56 81 PRO A N 1
ATOM 601 C CA . PRO A 1 81 ? -0.849 -11.144 9.739 1.00 73.56 81 PRO A CA 1
ATOM 602 C C . PRO A 1 81 ? -1.968 -10.192 9.299 1.00 73.56 81 PRO A C 1
ATOM 604 O O . PRO A 1 81 ? -3.148 -10.425 9.541 1.00 73.56 81 PRO A O 1
ATOM 607 N N . ILE A 1 82 ? -1.611 -9.131 8.567 1.00 80.94 82 ILE A N 1
ATOM 608 C CA . ILE A 1 82 ? -2.619 -8.309 7.889 1.00 80.94 82 ILE A CA 1
ATOM 609 C C . ILE A 1 82 ? -3.206 -9.104 6.722 1.00 80.94 82 ILE A C 1
ATOM 611 O O . ILE A 1 82 ? -2.553 -9.264 5.688 1.00 80.94 82 ILE A O 1
ATOM 615 N N . ASP A 1 83 ? -4.461 -9.521 6.871 1.00 84.56 83 ASP A N 1
ATOM 616 C CA . ASP A 1 83 ? -5.214 -10.215 5.823 1.00 84.56 83 ASP A CA 1
ATOM 617 C C . ASP A 1 83 ? -5.600 -9.291 4.661 1.00 84.56 83 ASP A C 1
ATOM 619 O O . ASP A 1 83 ? -5.650 -9.703 3.502 1.00 84.56 83 ASP A O 1
ATOM 623 N N . VAL A 1 84 ? -5.909 -8.024 4.966 1.00 86.75 84 VAL A N 1
ATOM 624 C CA . VAL A 1 84 ? -6.477 -7.081 3.997 1.00 86.75 84 VAL A CA 1
ATOM 625 C C . VAL A 1 84 ? -5.769 -5.736 4.057 1.00 86.75 84 VAL A C 1
ATOM 627 O O . VAL A 1 84 ? -5.774 -5.046 5.074 1.00 86.75 84 VAL A O 1
ATOM 630 N N . TRP A 1 85 ? -5.238 -5.323 2.909 1.00 85.75 85 TRP A N 1
ATOM 631 C CA . TRP A 1 85 ? -4.733 -3.975 2.678 1.00 85.75 85 TRP A CA 1
ATOM 632 C C . TRP A 1 85 ? -5.754 -3.156 1.896 1.00 85.75 85 TRP A C 1
ATOM 634 O O . TRP A 1 85 ? -6.225 -3.573 0.838 1.00 85.75 85 TRP A O 1
ATOM 644 N N . VAL A 1 86 ? -6.063 -1.961 2.393 1.00 87.19 86 VAL A N 1
ATOM 645 C CA . VAL A 1 86 ? -6.931 -1.002 1.701 1.00 87.19 86 VAL A CA 1
ATOM 646 C C . VAL A 1 86 ? -6.069 0.140 1.170 1.00 87.19 86 VAL A C 1
ATOM 648 O O . VAL A 1 86 ? -5.364 0.797 1.934 1.00 87.19 86 VAL A O 1
ATOM 651 N N . SER A 1 87 ? -6.127 0.384 -0.141 1.00 86.44 87 SER A N 1
ATOM 652 C CA . SER A 1 87 ? -5.472 1.523 -0.794 1.00 86.44 87 SER A CA 1
ATOM 653 C C . SER A 1 87 ? -6.527 2.502 -1.294 1.00 86.44 87 SER A C 1
ATOM 655 O O . SER A 1 87 ? -7.514 2.100 -1.913 1.00 86.44 87 SER A O 1
ATOM 657 N N . SER A 1 88 ? -6.310 3.790 -1.038 1.00 85.25 88 SER A N 1
ATOM 658 C CA . SER A 1 88 ? -7.080 4.850 -1.683 1.00 85.25 88 SER A CA 1
ATOM 659 C C . SER A 1 88 ? -6.524 5.053 -3.090 1.00 85.25 88 SER A C 1
ATOM 661 O O . SER A 1 88 ? -5.433 5.595 -3.262 1.00 85.25 88 SER A O 1
ATOM 663 N N . GLU A 1 89 ? -7.253 4.572 -4.094 1.00 89.50 89 GLU A N 1
ATOM 664 C CA . GLU A 1 89 ? -6.908 4.744 -5.505 1.00 89.50 89 GLU A CA 1
ATOM 665 C C . GLU A 1 89 ? -7.707 5.896 -6.129 1.00 89.50 89 GLU A C 1
ATOM 667 O O . GLU A 1 89 ? -8.779 6.274 -5.652 1.00 89.50 89 GLU A O 1
ATOM 672 N N . ASN A 1 90 ? -7.188 6.477 -7.216 1.00 88.19 90 ASN A N 1
ATOM 673 C CA . ASN A 1 90 ? -7.905 7.532 -7.941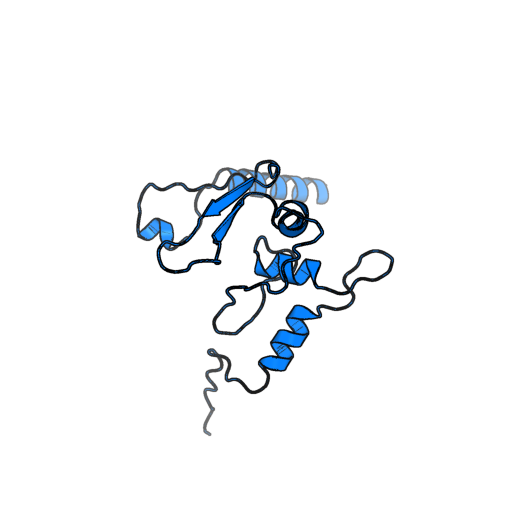 1.00 88.19 90 ASN A CA 1
ATOM 674 C C . ASN A 1 90 ? -9.233 7.026 -8.539 1.00 88.19 90 ASN A C 1
ATOM 676 O O . ASN A 1 90 ? -9.453 5.827 -8.681 1.00 88.19 90 ASN A O 1
ATOM 680 N N . ILE A 1 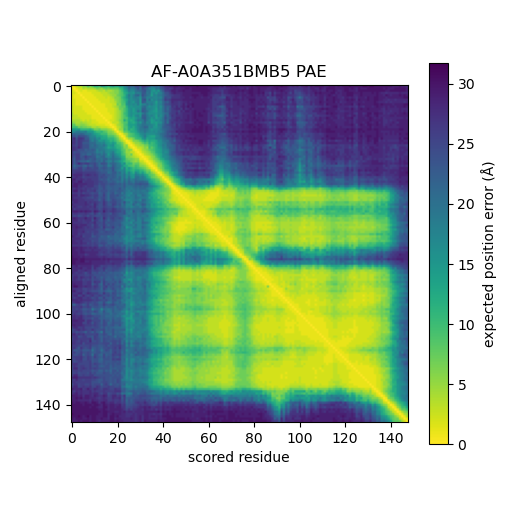91 ? -10.099 7.949 -8.977 1.00 86.88 91 ILE A N 1
ATOM 681 C CA . ILE A 1 91 ? -11.419 7.626 -9.558 1.00 86.88 91 ILE A CA 1
ATOM 682 C C . ILE A 1 91 ? -11.360 6.705 -10.788 1.00 86.88 91 ILE A C 1
ATOM 684 O O . ILE A 1 91 ? -12.339 6.043 -11.118 1.00 86.88 91 ILE A O 1
ATOM 688 N N . ASN A 1 92 ? -10.214 6.654 -11.471 1.00 86.44 92 ASN A N 1
ATOM 689 C CA . ASN A 1 92 ? -9.992 5.774 -12.613 1.00 86.44 92 ASN A CA 1
ATOM 690 C C . ASN A 1 92 ? -9.454 4.393 -12.193 1.00 86.44 92 ASN A C 1
ATOM 692 O O . ASN A 1 92 ? -9.174 3.569 -13.066 1.00 86.44 92 ASN A O 1
ATOM 696 N N . MET A 1 93 ? -9.305 4.149 -10.885 1.00 90.56 93 MET A N 1
ATOM 697 C CA . MET A 1 93 ? -8.739 2.951 -10.260 1.00 90.56 93 MET A CA 1
ATOM 698 C C . MET A 1 93 ? -7.403 2.549 -10.893 1.00 90.56 93 MET A C 1
ATOM 700 O O . MET A 1 93 ? -7.188 1.403 -11.286 1.00 90.56 93 MET A O 1
ATOM 704 N N . GLN A 1 94 ? -6.514 3.528 -11.060 1.00 89.44 94 GLN A N 1
ATOM 705 C CA . GLN A 1 94 ? -5.181 3.315 -11.618 1.00 89.44 94 GLN A CA 1
ATOM 706 C C . GLN A 1 94 ? -4.125 3.453 -10.532 1.00 89.44 94 GLN A C 1
ATOM 708 O O . GLN A 1 94 ? -3.944 4.551 -10.013 1.00 89.44 94 GLN A O 1
ATOM 713 N N . MET A 1 95 ? -3.379 2.377 -10.289 1.00 91.19 95 MET A N 1
ATOM 714 C CA . MET A 1 95 ? -2.265 2.401 -9.343 1.00 91.19 95 MET A CA 1
ATOM 715 C C . MET A 1 95 ? -1.145 3.344 -9.783 1.00 91.19 95 MET A C 1
ATOM 717 O O . MET A 1 95 ? -0.873 3.500 -10.982 1.00 91.19 95 MET A O 1
ATOM 721 N N . ALA A 1 96 ? -0.450 3.909 -8.795 1.00 92.12 96 ALA A N 1
ATOM 722 C CA . ALA A 1 96 ? 0.764 4.697 -8.997 1.00 92.12 96 ALA A CA 1
ATOM 723 C C . ALA A 1 96 ? 1.868 3.880 -9.692 1.00 92.12 96 ALA A C 1
ATOM 725 O O . ALA A 1 96 ? 1.825 2.642 -9.725 1.00 92.12 96 ALA A O 1
ATOM 726 N N . ARG A 1 97 ? 2.874 4.552 -10.270 1.00 89.06 97 ARG A N 1
ATOM 727 C CA . ARG A 1 97 ? 4.024 3.841 -10.849 1.00 89.06 97 ARG A CA 1
ATOM 728 C C . ARG A 1 97 ? 4.801 3.167 -9.726 1.00 89.06 97 ARG A C 1
ATOM 730 O O . ARG A 1 97 ? 4.898 3.696 -8.629 1.00 89.06 97 ARG A O 1
ATOM 737 N N . VAL A 1 98 ? 5.397 2.020 -10.030 1.00 87.19 98 VAL A N 1
ATOM 738 C CA . VAL A 1 98 ? 6.090 1.150 -9.064 1.00 87.19 98 VAL A CA 1
ATOM 739 C C . VAL A 1 98 ? 7.158 1.881 -8.232 1.00 87.19 98 VAL A C 1
ATOM 741 O O . VAL A 1 98 ? 7.374 1.541 -7.074 1.00 87.19 98 VAL A O 1
ATOM 744 N N . PHE A 1 99 ? 7.802 2.901 -8.799 1.00 83.81 99 PHE A N 1
ATOM 745 C CA . PHE A 1 99 ? 8.886 3.649 -8.153 1.00 83.81 99 PHE A CA 1
ATOM 746 C C . PHE A 1 99 ? 8.445 4.993 -7.555 1.00 83.81 99 PHE A C 1
ATOM 748 O O . PHE A 1 99 ? 9.289 5.764 -7.100 1.00 83.81 99 PHE A O 1
ATOM 755 N N . ASP A 1 100 ? 7.144 5.295 -7.557 1.00 86.88 100 ASP A N 1
ATOM 756 C CA . ASP A 1 100 ? 6.630 6.515 -6.938 1.00 86.88 100 ASP A CA 1
ATOM 757 C C . ASP A 1 100 ? 6.671 6.397 -5.404 1.00 86.88 100 ASP A C 1
ATOM 759 O O . ASP A 1 100 ? 6.469 5.329 -4.825 1.00 86.88 100 ASP A O 1
ATOM 763 N N . ALA A 1 101 ? 6.876 7.518 -4.712 1.00 86.00 101 ALA A N 1
ATOM 764 C CA . ALA A 1 101 ? 6.849 7.572 -3.250 1.00 86.00 101 ALA A CA 1
ATOM 765 C C . ALA A 1 101 ? 5.402 7.575 -2.714 1.00 86.00 101 ALA A C 1
ATOM 767 O O . ALA A 1 101 ? 4.923 8.582 -2.195 1.00 86.00 101 ALA A O 1
ATOM 768 N N . SER A 1 102 ? 4.683 6.460 -2.870 1.00 86.25 102 SER A N 1
ATOM 769 C CA . SER A 1 102 ? 3.290 6.308 -2.424 1.00 86.25 102 SER A CA 1
ATOM 770 C C . SER A 1 102 ? 3.000 4.917 -1.851 1.00 86.25 102 SER A C 1
ATOM 772 O O . SER A 1 102 ? 3.698 3.949 -2.151 1.00 86.25 102 SER A O 1
ATOM 774 N N . ILE A 1 103 ? 1.930 4.809 -1.054 1.00 87.88 103 ILE A N 1
ATOM 775 C CA . ILE A 1 103 ? 1.441 3.520 -0.534 1.00 87.88 103 ILE A CA 1
ATOM 776 C C . ILE A 1 103 ? 1.023 2.601 -1.690 1.00 87.88 103 ILE A C 1
ATOM 778 O O . ILE A 1 103 ? 1.421 1.442 -1.713 1.00 87.88 103 ILE A O 1
ATOM 782 N N . SER A 1 104 ? 0.299 3.134 -2.682 1.00 91.31 104 SER A N 1
ATOM 783 C CA . SER A 1 104 ? -0.113 2.405 -3.892 1.00 91.31 104 SER A CA 1
ATOM 784 C C . SER A 1 104 ? 1.085 1.780 -4.619 1.00 91.31 104 SER A C 1
ATOM 786 O O . SER A 1 104 ? 1.094 0.583 -4.901 1.00 91.31 104 SER A O 1
ATOM 788 N N . ALA A 1 105 ? 2.147 2.562 -4.844 1.00 91.31 105 ALA A N 1
ATOM 789 C CA . ALA A 1 105 ? 3.379 2.088 -5.472 1.00 91.31 105 ALA A CA 1
ATOM 790 C C . ALA A 1 105 ? 4.085 1.010 -4.643 1.00 91.31 105 ALA A C 1
ATOM 792 O O . ALA A 1 105 ? 4.548 0.017 -5.198 1.00 91.31 105 ALA A O 1
ATOM 793 N N . LEU A 1 106 ? 4.137 1.177 -3.318 1.00 90.25 106 LEU A N 1
ATOM 794 C CA . LEU A 1 106 ? 4.760 0.204 -2.427 1.00 90.25 106 LEU A CA 1
ATOM 795 C C . LEU A 1 106 ? 3.993 -1.124 -2.404 1.00 90.25 106 LEU A C 1
ATOM 797 O O . LEU A 1 106 ? 4.621 -2.175 -2.499 1.00 90.25 106 LEU A O 1
ATOM 801 N N . ILE A 1 107 ? 2.659 -1.080 -2.335 1.00 90.25 107 ILE A N 1
ATOM 802 C CA . ILE A 1 107 ? 1.798 -2.267 -2.438 1.00 90.25 107 ILE A CA 1
ATOM 803 C C . ILE A 1 107 ? 2.044 -2.964 -3.778 1.00 90.25 107 ILE A C 1
ATOM 805 O O . ILE A 1 107 ? 2.339 -4.155 -3.802 1.00 90.25 107 ILE A O 1
ATOM 809 N N . ARG A 1 108 ? 2.009 -2.212 -4.884 1.00 92.31 108 ARG A N 1
ATOM 810 C CA . ARG A 1 108 ? 2.271 -2.726 -6.235 1.00 92.31 108 ARG A CA 1
ATOM 811 C C . ARG A 1 108 ? 3.654 -3.374 -6.350 1.00 92.31 108 ARG A C 1
ATOM 813 O O . ARG A 1 108 ? 3.769 -4.469 -6.878 1.00 92.31 108 ARG A O 1
ATOM 820 N N . TYR A 1 109 ? 4.696 -2.727 -5.824 1.00 91.62 109 TYR A N 1
ATOM 821 C CA . TYR A 1 109 ? 6.071 -3.234 -5.844 1.00 91.62 109 TYR A CA 1
ATOM 822 C C . TYR A 1 109 ? 6.237 -4.524 -5.032 1.00 91.62 109 TYR A C 1
ATOM 824 O O . TYR A 1 109 ? 6.935 -5.437 -5.473 1.00 91.62 109 TYR A O 1
ATOM 832 N N . LEU A 1 110 ? 5.648 -4.584 -3.833 1.00 89.50 110 LEU A N 1
ATOM 833 C CA . LEU A 1 110 ? 5.770 -5.737 -2.936 1.00 89.50 110 LEU A CA 1
ATOM 834 C C . LEU A 1 110 ? 4.890 -6.913 -3.365 1.00 89.50 110 LEU A C 1
ATOM 836 O O . LEU A 1 110 ? 5.259 -8.053 -3.113 1.00 89.50 110 LEU A O 1
ATOM 840 N N . GLY A 1 111 ? 3.756 -6.644 -4.012 1.00 89.12 111 GLY A N 1
ATOM 841 C CA . GLY A 1 111 ? 2.851 -7.672 -4.524 1.00 89.12 111 GLY A CA 1
ATOM 842 C C . GLY A 1 111 ? 3.135 -8.132 -5.953 1.00 89.12 111 GLY A C 1
ATOM 843 O O . GLY A 1 111 ? 2.403 -8.969 -6.471 1.00 89.12 111 GLY A O 1
ATOM 844 N N . ALA A 1 112 ? 4.153 -7.578 -6.611 1.00 93.19 112 ALA A N 1
ATOM 845 C CA . ALA A 1 112 ? 4.573 -8.008 -7.938 1.00 93.19 112 ALA A CA 1
ATOM 846 C C . ALA A 1 112 ? 5.351 -9.332 -7.877 1.00 93.19 112 ALA A C 1
ATOM 848 O O . ALA A 1 112 ? 6.159 -9.548 -6.968 1.00 93.19 112 ALA A O 1
ATOM 849 N N . ARG A 1 113 ? 5.169 -10.192 -8.884 1.00 94.75 113 ARG A N 1
ATOM 850 C CA . ARG A 1 113 ? 5.959 -11.420 -9.028 1.00 94.75 113 ARG A CA 1
ATOM 851 C C . ARG A 1 113 ? 7.343 -11.080 -9.571 1.00 94.75 113 ARG A C 1
ATOM 853 O O . ARG A 1 113 ? 7.478 -10.269 -10.493 1.00 94.75 113 ARG A O 1
ATOM 860 N N . ARG A 1 114 ? 8.362 -11.732 -9.013 1.00 94.38 114 ARG A N 1
ATOM 861 C CA . ARG A 1 114 ? 9.769 -11.539 -9.376 1.00 94.38 114 ARG A CA 1
ATOM 862 C C . ARG A 1 114 ? 10.400 -12.815 -9.907 1.00 94.38 114 ARG A C 1
ATOM 864 O O . ARG A 1 114 ? 9.914 -13.905 -9.602 1.00 94.38 114 ARG A O 1
ATOM 871 N N . ASP A 1 115 ? 11.435 -12.657 -10.717 1.00 95.12 115 ASP A N 1
ATOM 872 C CA . ASP A 1 115 ? 12.336 -13.750 -11.076 1.00 95.12 115 ASP A CA 1
ATOM 873 C C . ASP A 1 115 ? 13.384 -14.009 -9.978 1.00 95.12 115 ASP A C 1
ATOM 875 O O . ASP A 1 115 ? 13.324 -13.454 -8.877 1.00 95.12 115 ASP A O 1
ATOM 879 N N . ASP A 1 116 ? 14.326 -14.900 -10.275 1.00 94.88 116 ASP A N 1
ATOM 880 C CA . ASP A 1 116 ? 15.428 -15.305 -9.405 1.00 94.88 116 ASP A CA 1
ATOM 881 C C . ASP A 1 116 ? 16.464 -14.198 -9.163 1.00 94.88 116 ASP A C 1
ATOM 883 O O . ASP A 1 116 ? 17.152 -14.216 -8.141 1.00 94.88 116 ASP A O 1
ATOM 887 N N . VAL A 1 117 ? 16.545 -13.209 -10.055 1.00 93.62 117 VAL A N 1
ATOM 888 C CA . VAL A 1 117 ? 17.427 -12.038 -9.920 1.00 93.62 117 VAL A CA 1
ATOM 889 C C . VAL A 1 117 ? 16.727 -10.894 -9.166 1.00 93.62 117 VAL A C 1
ATOM 891 O O . VAL A 1 117 ? 17.368 -9.941 -8.718 1.00 93.62 117 VAL A O 1
ATOM 894 N N . GLY A 1 118 ? 15.418 -11.019 -8.937 1.00 87.50 118 GLY A N 1
ATOM 895 C CA . GLY A 1 118 ? 14.603 -10.066 -8.191 1.00 87.50 118 GLY A CA 1
ATOM 896 C C . GLY A 1 118 ? 13.949 -8.997 -9.065 1.00 87.50 118 GLY A C 1
ATOM 897 O O . GLY A 1 118 ? 13.338 -8.067 -8.519 1.00 87.50 118 GLY A O 1
ATOM 898 N N . ASP A 1 119 ? 14.029 -9.122 -10.388 1.00 91.81 119 ASP A N 1
ATOM 899 C CA . ASP A 1 119 ? 13.365 -8.225 -11.324 1.00 91.81 119 ASP A CA 1
ATOM 900 C C . ASP A 1 119 ? 11.868 -8.526 -11.386 1.00 91.81 119 ASP A C 1
ATOM 902 O O . ASP A 1 119 ? 11.420 -9.665 -11.255 1.00 91.81 119 ASP A O 1
ATOM 906 N N . ILE A 1 120 ? 11.059 -7.475 -11.541 1.00 92.19 120 ILE A N 1
ATOM 907 C CA . ILE A 1 120 ? 9.606 -7.627 -11.659 1.00 92.19 120 ILE A CA 1
ATOM 908 C C . ILE A 1 120 ? 9.291 -8.199 -13.038 1.00 92.19 120 ILE A C 1
ATOM 910 O O . ILE A 1 120 ? 9.473 -7.527 -14.051 1.00 92.19 120 ILE A O 1
ATOM 914 N N . VAL A 1 121 ? 8.746 -9.412 -13.050 1.00 95.75 121 VAL A N 1
ATOM 915 C CA . VAL A 1 121 ? 8.310 -10.109 -14.267 1.00 95.75 121 VAL A CA 1
ATOM 916 C C . VAL A 1 121 ? 6.803 -10.028 -14.480 1.00 95.75 121 VAL A C 1
ATOM 918 O O . VAL A 1 121 ? 6.333 -10.208 -15.600 1.00 95.75 121 VAL A O 1
ATOM 921 N N . GLU A 1 122 ? 6.032 -9.743 -13.428 1.00 95.12 122 GLU A N 1
ATOM 922 C CA . GLU A 1 122 ? 4.586 -9.555 -13.530 1.00 95.12 122 GLU A CA 1
ATOM 923 C C . GLU A 1 122 ? 4.063 -8.593 -12.469 1.00 95.12 122 GLU A C 1
ATOM 925 O O . GLU A 1 122 ? 4.383 -8.683 -11.282 1.00 95.12 122 GLU A O 1
ATOM 930 N N . ASP A 1 123 ? 3.206 -7.683 -12.914 1.00 93.38 123 ASP A N 1
ATOM 93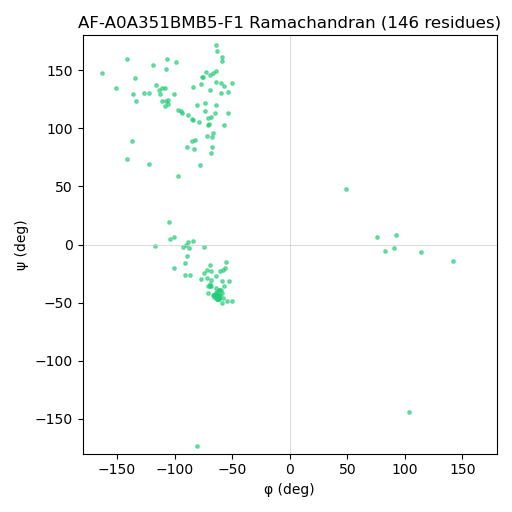1 C CA . ASP A 1 123 ? 2.609 -6.637 -12.099 1.00 93.38 123 ASP A CA 1
ATOM 932 C C . ASP A 1 123 ? 1.211 -7.048 -11.624 1.00 93.38 123 ASP A C 1
ATOM 934 O O . ASP A 1 123 ? 0.200 -6.408 -11.930 1.00 93.38 123 ASP A O 1
ATOM 938 N N . THR A 1 124 ? 1.169 -8.170 -10.903 1.00 95.19 124 THR A N 1
ATOM 939 C CA . THR A 1 124 ? -0.048 -8.933 -10.597 1.00 95.19 124 THR A CA 1
ATOM 940 C C . THR A 1 124 ? -1.171 -8.060 -10.034 1.00 95.19 124 THR A C 1
ATOM 942 O O . THR A 1 124 ? -2.282 -8.075 -10.559 1.00 95.19 124 THR A O 1
ATOM 945 N N . ILE A 1 125 ? -0.891 -7.216 -9.031 1.00 92.94 125 ILE A N 1
ATOM 946 C CA . ILE A 1 125 ? -1.921 -6.357 -8.418 1.00 92.94 125 ILE A CA 1
ATOM 947 C C . ILE A 1 125 ? -2.490 -5.352 -9.429 1.00 92.94 125 ILE A C 1
ATOM 949 O O . ILE A 1 125 ? -3.710 -5.178 -9.518 1.00 92.94 125 ILE A O 1
ATOM 953 N N . ALA A 1 126 ? -1.631 -4.674 -10.196 1.00 92.38 126 ALA A N 1
ATOM 954 C CA . ALA A 1 126 ? -2.101 -3.674 -11.147 1.00 92.38 126 ALA A CA 1
ATOM 955 C C . ALA A 1 126 ? -2.869 -4.319 -12.307 1.00 92.38 126 ALA A C 1
ATOM 957 O O . ALA A 1 126 ? -3.849 -3.742 -12.785 1.00 92.38 126 ALA A O 1
ATOM 958 N N . ASP A 1 127 ? -2.450 -5.502 -12.750 1.00 93.62 127 ASP A N 1
ATOM 959 C CA . ASP A 1 127 ? -3.107 -6.241 -13.823 1.00 93.62 127 ASP A CA 1
ATOM 960 C C . ASP A 1 127 ? -4.458 -6.810 -13.389 1.00 93.62 127 ASP A C 1
ATOM 962 O O . ASP A 1 127 ? -5.447 -6.644 -14.110 1.00 93.62 127 ASP A O 1
ATOM 966 N N . GLU A 1 128 ? -4.558 -7.363 -12.180 1.00 94.12 128 GLU A N 1
ATOM 967 C CA . GLU A 1 128 ? -5.834 -7.784 -11.602 1.00 94.12 128 GLU A CA 1
ATOM 968 C C . GLU A 1 128 ? -6.796 -6.611 -11.413 1.00 94.12 128 GLU A C 1
ATOM 970 O O . GLU A 1 128 ? -7.980 -6.714 -11.755 1.00 94.12 128 GLU A O 1
ATOM 975 N N . LEU A 1 129 ? -6.306 -5.473 -10.907 1.00 92.81 129 LEU A N 1
ATOM 976 C CA . LEU A 1 129 ? -7.133 -4.280 -10.764 1.00 92.81 129 LEU A CA 1
ATOM 977 C C . LEU A 1 129 ? -7.647 -3.813 -12.131 1.00 92.81 129 LEU A C 1
ATOM 979 O O . LEU A 1 129 ? -8.844 -3.574 -12.293 1.00 92.81 129 LEU A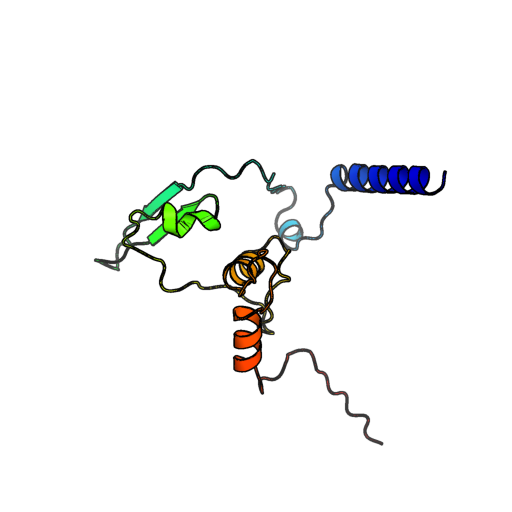 O 1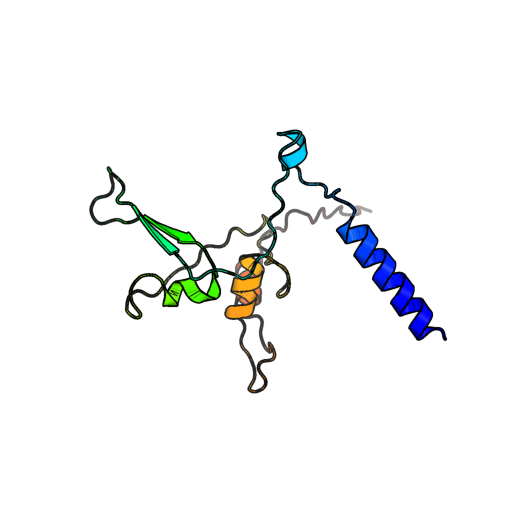
ATOM 983 N N . ARG A 1 130 ? -6.774 -3.744 -13.144 1.00 91.38 130 ARG A N 1
ATOM 984 C CA . ARG A 1 130 ? -7.174 -3.410 -14.522 1.00 91.38 130 ARG A CA 1
ATOM 985 C C . ARG A 1 130 ? -8.206 -4.390 -15.060 1.00 91.38 130 ARG A C 1
ATOM 987 O O . ARG A 1 130 ? -9.158 -3.949 -15.701 1.00 91.38 130 ARG A O 1
ATOM 994 N N . ALA A 1 131 ? -8.039 -5.688 -14.807 1.00 93.50 131 ALA A N 1
ATOM 995 C CA . ALA A 1 131 ? -8.975 -6.721 -15.232 1.00 93.50 131 ALA A CA 1
ATOM 996 C C . ALA A 1 131 ? -10.359 -6.527 -14.593 1.00 93.50 131 ALA A C 1
ATOM 998 O O . ALA A 1 131 ? -11.356 -6.514 -15.313 1.00 93.50 131 ALA A O 1
ATOM 999 N N . LYS A 1 132 ? -10.422 -6.274 -13.279 1.00 92.31 132 LYS A N 1
ATOM 1000 C CA . LYS A 1 132 ? -11.674 -5.988 -12.548 1.00 92.31 132 LYS A CA 1
ATOM 1001 C C . LYS A 1 132 ? -12.352 -4.691 -12.995 1.00 92.31 132 LYS A C 1
ATOM 1003 O O . LYS A 1 132 ? -13.569 -4.557 -12.887 1.00 92.31 132 LYS A O 1
ATOM 1008 N N . MET A 1 133 ? -11.575 -3.741 -13.508 1.00 90.69 133 MET A N 1
ATOM 1009 C CA . MET A 1 133 ? -12.077 -2.467 -14.026 1.00 90.69 133 MET A CA 1
ATOM 1010 C C . MET A 1 133 ? -12.482 -2.518 -15.506 1.00 90.69 133 MET A C 1
ATOM 1012 O O . MET A 1 133 ? -12.994 -1.521 -16.026 1.00 90.69 133 MET A O 1
ATOM 1016 N N . ARG A 1 134 ? -12.294 -3.651 -16.202 1.00 86.75 134 ARG A N 1
ATOM 1017 C CA . ARG A 1 134 ? -12.737 -3.809 -17.597 1.00 86.75 134 ARG A CA 1
ATOM 1018 C C . ARG A 1 134 ? -14.243 -3.555 -17.708 1.00 86.75 134 ARG A C 1
ATOM 1020 O O . ARG A 1 134 ? -15.028 -4.004 -16.882 1.00 86.75 134 ARG A O 1
ATOM 1027 N N . GLY A 1 135 ? -14.636 -2.808 -18.738 1.00 77.19 135 GLY A N 1
ATOM 1028 C CA . GLY A 1 135 ? -16.038 -2.463 -19.002 1.00 77.19 135 GLY A CA 1
ATOM 1029 C C . GLY A 1 135 ? -16.582 -1.275 -18.203 1.00 77.19 135 GLY A C 1
ATOM 1030 O O . GLY A 1 135 ? -17.692 -0.832 -18.481 1.00 77.19 135 GLY A O 1
ATOM 1031 N N . ARG A 1 136 ? -15.818 -0.704 -17.260 1.00 78.62 136 ARG A N 1
ATOM 1032 C CA . ARG A 1 136 ? -16.230 0.526 -16.571 1.00 78.62 136 ARG A CA 1
ATOM 1033 C C . ARG A 1 136 ? -15.853 1.762 -17.395 1.00 78.62 136 ARG A C 1
ATOM 1035 O O . ARG A 1 136 ? -14.732 1.831 -17.911 1.00 78.62 136 ARG A O 1
ATOM 1042 N N . PRO A 1 137 ? -16.753 2.752 -17.527 1.00 65.12 137 PRO A N 1
ATOM 1043 C CA . PRO A 1 137 ? -16.441 3.984 -18.231 1.00 65.12 137 PRO A CA 1
ATOM 1044 C C . PRO A 1 137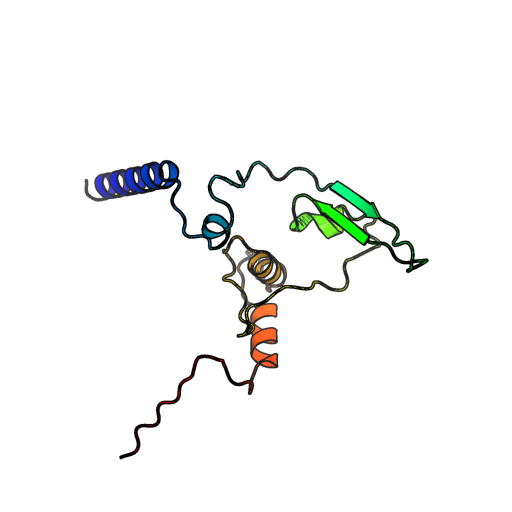 ? -15.327 4.724 -17.487 1.00 65.12 137 PRO A C 1
ATOM 1046 O O . PRO A 1 137 ? -15.462 5.078 -16.318 1.00 65.12 137 PRO A O 1
ATOM 1049 N N . ARG A 1 138 ? -14.202 4.950 -18.169 1.00 67.19 138 ARG A N 1
ATOM 1050 C CA . ARG A 1 138 ? -13.143 5.827 -17.663 1.00 67.19 138 ARG A CA 1
ATOM 1051 C C . ARG A 1 138 ? -13.622 7.265 -17.782 1.00 67.19 138 ARG A C 1
ATOM 1053 O O . ARG A 1 138 ? -13.914 7.726 -18.888 1.00 67.19 138 ARG A O 1
ATOM 1060 N N . ILE A 1 139 ? -13.667 7.970 -16.659 1.00 62.59 139 ILE A N 1
ATOM 1061 C CA . ILE A 1 139 ? -14.028 9.384 -16.629 1.00 62.59 139 ILE A CA 1
ATOM 1062 C C . ILE A 1 139 ? -12.857 10.140 -17.273 1.00 62.59 139 ILE A C 1
ATOM 1064 O O . ILE A 1 139 ? -11.767 10.222 -16.712 1.00 62.59 139 ILE A O 1
ATOM 1068 N N . GLY A 1 140 ? -13.052 10.575 -18.522 1.00 55.22 140 GLY A N 1
ATOM 1069 C CA . GLY A 1 140 ? -12.016 11.204 -19.351 1.00 55.22 140 GLY A CA 1
ATOM 1070 C C . GLY A 1 140 ? -12.046 10.822 -20.835 1.00 55.22 140 GLY A C 1
ATOM 1071 O O . GLY A 1 140 ? -11.439 11.515 -21.645 1.00 55.22 140 GLY A O 1
ATOM 1072 N N . ARG A 1 141 ? -12.781 9.774 -21.240 1.00 49.06 141 ARG A N 1
ATOM 1073 C CA . ARG A 1 141 ? -13.132 9.584 -22.658 1.00 49.06 141 ARG A CA 1
ATOM 1074 C C . ARG A 1 141 ? -14.361 10.436 -22.979 1.00 49.06 141 ARG A C 1
ATOM 1076 O O . ARG A 1 141 ? -15.480 9.939 -23.007 1.00 49.06 141 ARG A O 1
ATOM 1083 N N . ALA A 1 142 ? -14.147 11.723 -23.238 1.00 44.41 142 ALA A N 1
ATOM 1084 C CA . ALA A 1 142 ? -15.054 12.439 -24.121 1.00 44.41 142 ALA A CA 1
ATOM 1085 C C . ALA A 1 142 ? -14.857 11.837 -25.519 1.00 44.41 142 ALA A C 1
ATOM 1087 O O . ALA A 1 142 ? -13.951 12.223 -26.252 1.00 44.41 142 ALA A O 1
ATOM 1088 N N . SER A 1 143 ? -15.654 10.830 -25.878 1.00 48.31 143 SER A N 1
ATOM 1089 C CA . SER A 1 143 ? -15.893 10.535 -27.287 1.00 48.31 143 SER A CA 1
ATOM 1090 C C . SER A 1 143 ? -16.688 11.711 -27.844 1.00 48.31 143 SER A C 1
ATOM 1092 O O . SER A 1 143 ? -17.919 11.687 -27.860 1.00 48.31 143 SER A O 1
ATOM 1094 N N . CYS A 1 144 ? -15.989 12.773 -28.241 1.00 40.12 144 CYS A N 1
ATOM 1095 C CA . CYS A 1 144 ? -16.552 13.705 -29.197 1.00 40.12 144 CYS A CA 1
ATOM 1096 C C . CYS A 1 144 ? -16.671 12.909 -30.497 1.00 40.12 144 CYS A C 1
ATOM 1098 O O . CYS A 1 144 ? -15.678 12.667 -31.177 1.00 40.12 144 CYS A O 1
ATOM 1100 N N . GLY A 1 145 ? -17.857 12.359 -30.751 1.00 41.62 145 GLY A N 1
ATOM 1101 C CA . GLY A 1 145 ? -18.162 11.792 -32.049 1.00 41.62 145 GLY A CA 1
ATOM 1102 C C . GLY A 1 145 ? -18.148 12.930 -33.056 1.00 41.62 145 GLY A C 1
ATOM 1103 O O . GLY A 1 145 ? -19.010 13.806 -32.988 1.00 41.62 145 GLY A O 1
ATOM 1104 N 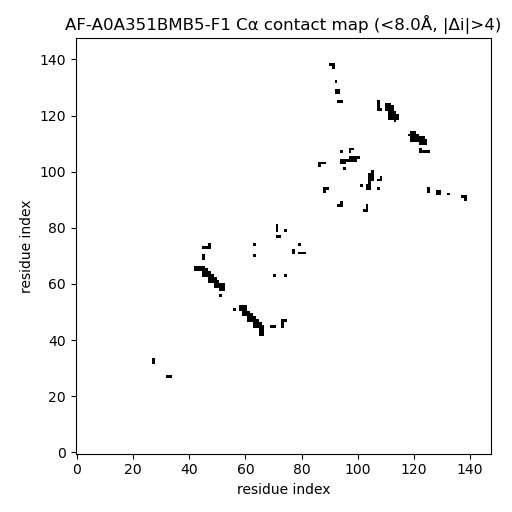N . GLU A 1 146 ? -17.189 12.913 -33.978 1.00 46.94 146 GLU A N 1
ATOM 1105 C CA . GLU A 1 146 ? -17.375 13.549 -35.277 1.00 46.94 146 GLU A CA 1
ATOM 1106 C C . GLU A 1 146 ? -18.610 12.901 -35.906 1.00 46.94 146 GLU A C 1
ATOM 1108 O O . GLU A 1 146 ? -18.592 11.751 -36.349 1.00 46.94 146 GLU A O 1
ATOM 1113 N N . ARG A 1 147 ? -19.729 13.624 -35.859 1.00 40.88 147 ARG A N 1
ATOM 1114 C CA . ARG A 1 147 ? -20.820 13.407 -36.797 1.00 40.88 147 ARG A CA 1
ATOM 1115 C C . ARG A 1 147 ? -20.526 14.285 -38.007 1.00 40.88 147 ARG A C 1
ATOM 1117 O O . ARG A 1 147 ? -20.512 15.501 -37.861 1.00 40.88 147 ARG A O 1
ATOM 1124 N N . VAL A 1 148 ? -20.220 13.574 -39.096 1.00 42.03 148 VAL A N 1
ATOM 1125 C CA . VAL A 1 148 ? -20.369 13.865 -40.536 1.00 42.03 148 VAL A CA 1
ATOM 1126 C C . VAL A 1 148 ? -20.808 15.280 -40.890 1.00 42.03 148 VAL A C 1
ATOM 1128 O O . VAL A 1 148 ? -21.914 15.669 -40.455 1.00 42.03 148 VAL A O 1
#

Solvent-accessible surface area (backbone atoms only — not comparable to full-atom values): 9794 Å² total; per-residue (Å²): 111,72,66,60,53,52,53,50,52,53,52,49,52,52,52,50,55,73,70,49,88,85,71,100,47,80,65,51,78,77,41,79,88,68,81,84,75,80,75,85,60,84,75,51,80,61,45,75,43,85,42,71,52,92,92,38,87,96,47,75,47,74,52,75,47,62,44,76,93,42,45,59,77,62,71,80,38,90,85,57,68,80,89,75,88,87,76,94,61,52,99,73,61,56,73,56,57,61,87,46,99,45,71,53,4,48,52,41,52,71,56,30,44,57,52,97,88,64,51,79,76,38,57,49,55,57,52,52,46,49,59,74,49,59,93,58,86,58,90,79,72,77,77,77,72,86,75,130